Protein AF-A0A2Z6Q5W7-F1 (afdb_monomer_lite)

pLDDT: mean 76.93, std 15.93, range [37.03, 94.31]

Radius of gyration: 25.12 Å; chains: 1; bounding box: 65×48×57 Å

Secondary structure (DSSP, 8-state):
--B-TTT-PBP------HHHHHHHHHHHHHHHHHHHHHHHHHHHHHH-HHHHHHHHHHHHHHHTT-TT--GGGGGS-TTS----PPP--TTS-HHHHHHHHHHHHHHTT--TT-HHHHHHHHHTS-HHHHHHHHHH-TTS-HHHHHHHHHTS-----

Organism: NCBI:txid94130

Sequence (157 aa):
MHKNTLTDENWEVKSHSKREVLDAKKKRKKTATNKKAKKLGLKILDANENVQAYIKKYLRDATKEDQSTSPNTLRLQNDQEIEIPVPTQGDISISEYFESIKLYAITQNKDLDDFNVKIDFIIRLSHDNTKHVKEFGFEKPLKEIVEYLVGQKIYLF

Foldseek 3Di:
DDADPVPRHDDDPPDDDPVRVVVVVVVVVVVVVVVVVVVVLVVVCVPDPVSVVVVVVVVVVVCVVDPPDDPPPVPPPPPDPPPDDQDACPPHDLVVSVVSLVSVCSVVVHDCQDPVSLVSSLVRYDPVLVVVCVVVDSPDGSQVSSCSRVVHHDDDD

Structure (mmCIF, N/CA/C/O backbone):
data_AF-A0A2Z6Q5W7-F1
#
_entry.id   AF-A0A2Z6Q5W7-F1
#
loop_
_atom_site.group_PDB
_atom_site.id
_atom_site.type_symbol
_atom_site.label_atom_id
_atom_site.label_alt_id
_atom_site.label_comp_id
_atom_site.label_asym_id
_atom_site.label_entity_id
_atom_site.label_seq_id
_atom_site.pdbx_PDB_ins_code
_atom_site.Cartn_x
_atom_site.Cartn_y
_atom_site.Cartn_z
_atom_site.occupancy
_atom_site.B_iso_or_equiv
_atom_site.auth_seq_id
_atom_site.auth_comp_id
_atom_site.auth_asym_id
_atom_site.auth_atom_id
_atom_site.pdbx_PDB_model_num
ATOM 1 N N . MET A 1 1 ? -48.237 14.398 40.314 1.00 54.62 1 MET A N 1
ATOM 2 C CA . MET A 1 1 ? -47.801 15.180 39.136 1.00 54.62 1 MET A CA 1
ATOM 3 C C . MET A 1 1 ? -47.100 16.426 39.648 1.00 54.62 1 MET A C 1
ATOM 5 O O . MET A 1 1 ? -47.644 17.051 40.548 1.00 54.62 1 MET A O 1
ATOM 9 N N . HIS A 1 2 ? -45.892 16.726 39.168 1.00 59.47 2 HIS A N 1
ATOM 10 C CA . HIS A 1 2 ? -45.144 17.924 39.569 1.00 59.47 2 HIS A CA 1
ATOM 11 C C . HIS A 1 2 ? -45.349 18.998 38.489 1.00 59.47 2 HIS A C 1
ATOM 13 O O . HIS A 1 2 ? -45.194 18.697 37.304 1.00 59.47 2 HIS A O 1
ATOM 19 N N . LYS A 1 3 ? -45.769 20.201 38.887 1.00 61.00 3 LYS A N 1
ATOM 20 C CA . LYS A 1 3 ? -46.082 21.317 37.982 1.00 61.00 3 LYS A CA 1
ATOM 21 C C . LYS A 1 3 ? -44.974 22.363 38.038 1.00 61.00 3 LYS A C 1
ATOM 23 O O . LYS A 1 3 ? -44.416 22.590 39.111 1.00 61.00 3 LYS A O 1
ATOM 28 N N . ASN A 1 4 ? -44.670 22.990 36.904 1.00 60.53 4 ASN A N 1
ATOM 29 C CA . ASN A 1 4 ? -43.728 24.100 36.858 1.00 60.53 4 ASN A CA 1
ATOM 30 C C . ASN A 1 4 ? -44.328 25.327 37.553 1.00 60.53 4 ASN A C 1
ATOM 32 O O . ASN A 1 4 ? -45.327 25.858 37.082 1.00 60.53 4 ASN A O 1
ATOM 36 N N . THR A 1 5 ? -43.700 25.832 38.612 1.00 64.69 5 THR A N 1
ATOM 37 C CA . THR A 1 5 ? -44.149 27.050 39.310 1.00 64.69 5 THR A CA 1
ATOM 38 C C . THR A 1 5 ? -44.061 28.320 38.459 1.00 64.69 5 THR A C 1
ATOM 40 O O . THR A 1 5 ? -44.613 29.340 38.856 1.00 64.69 5 THR A O 1
ATOM 43 N N . LEU A 1 6 ? -43.379 28.275 37.307 1.00 71.81 6 LEU A N 1
ATOM 44 C CA . LEU A 1 6 ? -43.168 29.435 36.433 1.00 71.81 6 LEU A CA 1
ATOM 45 C C . LEU A 1 6 ? -44.049 29.457 35.174 1.00 71.81 6 LEU A C 1
ATOM 47 O O . LEU A 1 6 ? -44.300 30.534 34.645 1.00 71.81 6 LEU A O 1
ATOM 51 N N . THR A 1 7 ? -44.500 28.299 34.680 1.00 70.31 7 THR A N 1
ATOM 52 C CA . THR A 1 7 ? -45.308 28.207 33.444 1.00 70.31 7 THR A CA 1
ATOM 53 C C . THR A 1 7 ? -46.607 27.420 33.607 1.00 70.31 7 THR A C 1
ATOM 55 O O . THR A 1 7 ? -47.343 27.285 32.639 1.00 70.31 7 THR A O 1
ATOM 58 N N . ASP A 1 8 ? -46.898 26.888 34.800 1.00 64.62 8 ASP A N 1
ATOM 59 C CA . ASP A 1 8 ? -48.060 26.029 35.099 1.00 64.62 8 ASP A CA 1
ATOM 60 C C . ASP A 1 8 ? -48.196 24.763 34.220 1.00 64.62 8 ASP A C 1
ATOM 62 O O . ASP A 1 8 ? -49.154 23.994 34.337 1.00 64.62 8 ASP A O 1
ATOM 66 N N . GLU A 1 9 ? -47.193 24.479 33.387 1.00 77.06 9 GLU A N 1
ATOM 67 C CA . GLU A 1 9 ? -47.103 23.280 32.560 1.00 77.06 9 GLU A CA 1
ATOM 68 C C . GLU A 1 9 ? -46.622 22.070 33.379 1.00 77.06 9 GLU A C 1
ATOM 70 O O . GLU A 1 9 ? -45.807 22.175 34.307 1.00 77.06 9 GLU A O 1
ATOM 75 N N . ASN A 1 10 ? -47.122 20.884 33.025 1.00 71.56 10 ASN A N 1
ATOM 76 C CA . ASN A 1 10 ? -46.701 19.628 33.643 1.00 71.56 10 ASN A CA 1
ATOM 77 C C . ASN A 1 10 ? -45.256 19.293 33.244 1.00 71.56 10 ASN A C 1
ATOM 79 O O . ASN A 1 10 ? -44.929 19.258 32.059 1.00 71.56 10 ASN A O 1
ATOM 83 N N . TRP A 1 11 ? -44.399 18.970 34.218 1.00 63.94 11 TRP A N 1
ATOM 84 C CA . TRP A 1 11 ? -43.058 18.473 33.910 1.00 63.94 11 TRP A CA 1
ATOM 85 C C . TRP A 1 11 ? -43.121 17.061 33.337 1.00 63.94 11 TRP A C 1
ATOM 87 O O . TRP A 1 11 ? -43.484 16.107 34.029 1.00 63.94 11 TRP A O 1
ATOM 97 N N . GLU A 1 12 ? -42.694 16.914 32.087 1.00 64.94 12 GLU A N 1
ATOM 98 C CA . GLU A 1 12 ? -42.439 15.613 31.484 1.00 64.94 12 GLU A CA 1
ATOM 99 C C . GLU A 1 12 ? -40.979 15.218 31.759 1.00 64.94 12 GLU A C 1
ATOM 101 O O . GLU A 1 12 ? -40.040 15.618 31.067 1.00 64.94 12 GLU A O 1
ATOM 106 N N . VAL A 1 13 ? -40.755 14.466 32.841 1.00 65.31 13 VAL A N 1
ATOM 1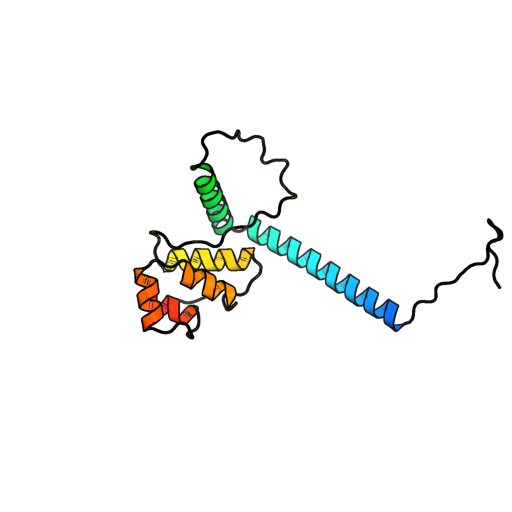07 C CA . VAL A 1 13 ? -39.414 13.978 33.187 1.00 65.31 13 VAL A CA 1
ATOM 108 C C . VAL A 1 13 ? -39.058 12.825 32.250 1.00 65.31 13 VAL A C 1
ATOM 110 O O . VAL A 1 13 ? -39.448 11.678 32.477 1.00 65.31 13 VAL A O 1
ATOM 113 N N . LYS A 1 14 ? -38.288 13.117 31.196 1.00 67.00 14 LYS A N 1
ATOM 114 C CA . LYS A 1 14 ? -37.689 12.083 30.341 1.00 67.00 14 LYS A CA 1
ATOM 115 C C . LYS A 1 14 ? -36.680 11.275 31.152 1.00 67.00 14 LYS A C 1
ATOM 117 O O . LYS A 1 14 ? -35.577 11.727 31.451 1.00 67.00 14 LYS A O 1
ATOM 122 N N . SER A 1 15 ? -37.080 10.067 31.528 1.00 66.56 15 SER A N 1
ATOM 123 C CA . SER A 1 15 ? -36.227 9.118 32.232 1.00 66.56 15 SER A CA 1
ATOM 124 C C . SER A 1 15 ? -35.464 8.272 31.215 1.00 66.56 15 SER A C 1
ATOM 126 O O . SER A 1 15 ? -36.026 7.441 30.510 1.00 66.56 15 SER A O 1
ATOM 128 N N . HIS A 1 16 ? -34.157 8.502 31.123 1.00 73.75 16 HIS A N 1
ATOM 129 C CA . HIS A 1 16 ? -33.280 7.676 30.300 1.00 73.75 16 HIS A CA 1
ATOM 130 C C . HIS A 1 16 ? -32.900 6.401 31.046 1.00 73.75 16 HIS A C 1
ATOM 132 O O . HIS A 1 16 ? -32.555 6.425 32.232 1.00 73.75 16 HIS A O 1
ATOM 138 N N . SER A 1 17 ? -32.925 5.274 30.337 1.00 80.06 17 SER A N 1
ATOM 139 C CA . SER A 1 17 ? -32.499 3.997 30.904 1.00 80.06 17 SER A CA 1
ATOM 140 C C . SER A 1 17 ? -31.023 4.052 31.304 1.00 80.06 17 SER A C 1
ATOM 142 O O . SER A 1 17 ? -30.195 4.663 30.624 1.00 80.06 17 SER A O 1
ATOM 144 N N . LYS A 1 18 ? -30.652 3.329 32.369 1.00 81.75 18 LYS A N 1
ATOM 145 C CA . LYS A 1 18 ? -29.247 3.173 32.786 1.00 81.75 18 LYS A CA 1
ATOM 146 C C . LYS A 1 18 ? -28.351 2.713 31.628 1.00 81.75 18 LYS A C 1
ATOM 148 O O . LYS A 1 18 ? -27.210 3.156 31.548 1.00 81.75 18 LYS A O 1
ATOM 153 N N . ARG A 1 19 ? -28.863 1.869 30.719 1.00 80.56 19 ARG A N 1
ATOM 154 C CA . ARG A 1 19 ? -28.138 1.435 29.508 1.00 80.56 19 ARG A CA 1
ATOM 155 C C . ARG A 1 19 ? -27.875 2.592 28.547 1.00 80.56 19 ARG A C 1
ATOM 157 O O . ARG A 1 19 ? -26.750 2.759 28.092 1.00 80.56 19 ARG A O 1
ATOM 164 N N . GLU A 1 20 ? -28.884 3.416 28.300 1.00 81.69 20 GLU A N 1
ATOM 165 C CA . GLU A 1 20 ? -28.824 4.533 27.354 1.00 81.69 20 GLU A CA 1
ATOM 166 C C . GLU A 1 20 ? -27.794 5.590 27.788 1.00 81.69 20 GLU A C 1
ATOM 168 O O . GLU A 1 20 ? -26.966 6.044 26.995 1.00 81.69 20 GLU A O 1
ATOM 173 N N . VAL A 1 21 ? -27.759 5.903 29.088 1.00 83.62 21 VAL A N 1
ATOM 174 C CA . VAL A 1 21 ? -26.759 6.806 29.680 1.00 83.62 21 VAL A CA 1
ATOM 175 C C . VAL A 1 21 ? -25.338 6.245 29.529 1.00 83.62 21 VAL A C 1
ATOM 177 O O . VAL A 1 21 ? -24.390 6.987 29.248 1.00 83.62 21 VAL A O 1
ATOM 180 N N . LEU A 1 22 ? -25.175 4.932 29.701 1.00 85.25 22 LEU A N 1
ATOM 181 C CA . LEU A 1 22 ? -23.879 4.258 29.639 1.00 85.25 22 LEU A CA 1
ATOM 182 C C . LEU A 1 22 ? -23.346 4.194 28.199 1.00 85.25 22 LEU A C 1
ATOM 184 O O . LEU A 1 22 ? -22.175 4.510 27.963 1.00 85.25 22 LEU A O 1
ATOM 188 N N . ASP A 1 23 ? -24.215 3.908 27.229 1.00 88.31 23 ASP A N 1
ATOM 189 C CA . ASP A 1 23 ? -23.884 3.934 25.802 1.00 88.31 23 ASP A CA 1
ATOM 190 C C . ASP A 1 23 ? -23.531 5.343 25.319 1.00 88.31 23 ASP A C 1
ATOM 192 O O . ASP A 1 23 ? -22.529 5.530 24.619 1.00 88.31 23 ASP A O 1
ATOM 196 N N . ALA A 1 24 ? -24.278 6.363 25.753 1.00 87.38 24 ALA A N 1
ATOM 197 C CA . ALA A 1 24 ? -23.955 7.757 25.461 1.00 87.38 24 ALA A CA 1
ATOM 198 C C . ALA A 1 24 ? -22.575 8.146 26.021 1.00 87.38 24 ALA A C 1
ATOM 200 O O . ALA A 1 24 ? -21.775 8.791 25.335 1.00 87.38 24 ALA A O 1
ATOM 201 N N . LYS A 1 25 ? -22.245 7.708 27.242 1.00 87.88 25 LYS A N 1
ATOM 202 C CA . LYS A 1 25 ? -20.932 7.945 27.861 1.00 87.88 25 LYS A CA 1
ATOM 203 C C . LYS A 1 25 ? -19.806 7.252 27.087 1.00 87.88 25 LYS A C 1
ATOM 205 O O . LYS A 1 25 ? -18.759 7.862 26.854 1.00 87.88 25 LYS A O 1
ATOM 210 N N . LYS A 1 26 ? -20.028 6.015 26.629 1.00 87.56 26 LYS A N 1
ATOM 211 C CA . LYS A 1 26 ? -19.072 5.260 25.802 1.00 87.56 26 LYS A CA 1
ATOM 212 C C . LYS A 1 26 ? -18.847 5.933 24.444 1.00 87.56 26 LYS A C 1
ATOM 214 O O . LYS A 1 26 ? -17.693 6.117 24.050 1.00 87.56 26 LYS A O 1
ATOM 219 N N . LYS A 1 27 ? -19.918 6.381 23.774 1.00 87.12 27 LYS A N 1
ATOM 220 C CA . LYS A 1 27 ? -19.844 7.151 22.519 1.00 87.12 27 LYS A CA 1
ATOM 221 C C . LYS A 1 27 ? -19.050 8.445 22.699 1.00 87.12 27 LYS A C 1
ATOM 223 O O . LYS A 1 27 ? -18.089 8.661 21.968 1.00 87.12 27 LYS A O 1
ATOM 228 N N . ARG A 1 28 ? -19.365 9.251 23.721 1.00 85.31 28 ARG A N 1
ATOM 229 C CA . ARG A 1 28 ? -18.635 10.499 24.030 1.00 85.31 28 ARG A CA 1
ATOM 230 C C . ARG A 1 28 ? -17.138 10.254 24.238 1.00 85.31 28 ARG A C 1
ATOM 232 O O . ARG A 1 28 ? -16.319 10.987 23.686 1.00 85.31 28 ARG A O 1
ATOM 239 N N . LYS A 1 29 ? -16.773 9.198 24.978 1.00 85.25 29 LYS A N 1
ATOM 240 C CA . LYS A 1 29 ? -15.366 8.824 25.195 1.00 85.25 29 LYS A CA 1
ATOM 241 C C . LYS A 1 29 ? -14.675 8.451 23.879 1.00 85.25 29 LYS A C 1
ATOM 243 O O . LYS A 1 29 ? -13.595 8.966 23.610 1.00 85.25 29 LYS A O 1
ATOM 248 N N . LYS A 1 30 ? -15.310 7.628 23.034 1.00 82.38 30 LYS A N 1
ATOM 249 C CA . LYS A 1 30 ? -14.773 7.247 21.713 1.00 82.38 30 LYS A CA 1
ATOM 250 C C . LYS A 1 30 ? -14.561 8.467 20.808 1.00 82.38 30 LYS A C 1
ATOM 252 O O . LYS A 1 30 ? -13.491 8.594 20.218 1.00 82.38 30 LYS A O 1
ATOM 257 N N . THR A 1 31 ? -15.526 9.386 20.743 1.00 88.88 31 THR A N 1
ATOM 258 C CA . THR A 1 31 ? -15.413 10.621 19.947 1.00 88.88 31 THR A CA 1
ATOM 259 C C . THR A 1 31 ? -14.268 11.509 20.430 1.00 88.88 31 THR A C 1
ATOM 261 O O . THR A 1 31 ? -13.503 12.023 19.616 1.00 88.88 31 THR A O 1
ATOM 264 N N . ALA A 1 32 ? -14.098 11.654 21.748 1.00 83.06 32 ALA A N 1
ATOM 265 C CA . ALA A 1 32 ? -12.999 12.431 22.316 1.00 83.06 32 ALA A CA 1
ATOM 266 C C . ALA A 1 32 ? -11.626 11.833 21.967 1.00 83.06 32 ALA A C 1
ATOM 268 O O . ALA A 1 32 ? -10.716 12.569 21.586 1.00 83.06 32 ALA A O 1
ATOM 269 N N . THR A 1 33 ? -11.480 10.506 22.049 1.00 80.00 33 THR A N 1
ATOM 270 C CA . THR A 1 33 ? -10.242 9.816 21.660 1.00 80.00 33 THR A CA 1
ATOM 271 C C . THR A 1 33 ? -9.959 9.980 20.169 1.00 80.00 33 THR A C 1
ATOM 273 O O . THR A 1 33 ? -8.840 10.322 19.799 1.00 80.00 33 THR A O 1
ATOM 276 N N . ASN A 1 34 ? -10.974 9.824 19.315 1.00 76.19 34 ASN A N 1
ATOM 277 C CA . ASN A 1 34 ? -10.824 9.975 17.868 1.00 76.19 34 ASN A CA 1
ATOM 278 C C . ASN A 1 34 ? -10.413 11.415 17.490 1.00 76.19 34 ASN A C 1
ATOM 280 O O . ASN A 1 34 ? -9.465 11.611 16.737 1.00 76.19 34 ASN A O 1
ATOM 284 N N . LYS A 1 35 ? -11.017 12.437 18.117 1.00 88.75 35 LYS A N 1
ATOM 285 C CA . LYS A 1 35 ? -10.624 13.846 17.924 1.00 88.75 3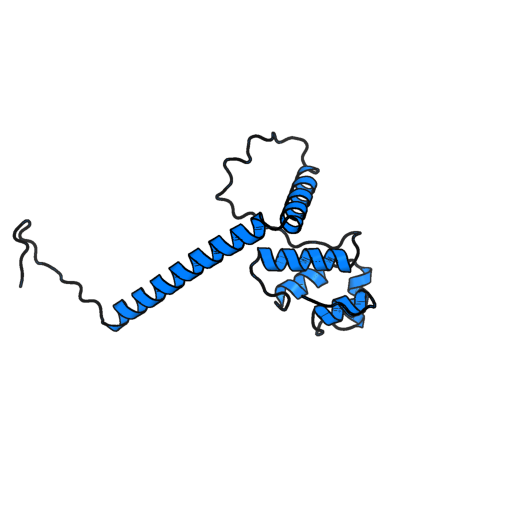5 LYS A CA 1
ATOM 286 C C . LYS A 1 35 ? -9.165 14.111 18.319 1.00 88.75 35 LYS A C 1
ATOM 288 O O . LYS A 1 35 ? -8.475 14.869 17.641 1.00 88.75 35 LYS A O 1
ATOM 293 N N . LYS A 1 36 ? -8.679 13.484 19.399 1.00 84.00 36 LYS A N 1
ATOM 294 C CA . LYS A 1 36 ? -7.267 13.575 19.812 1.00 84.00 36 LYS A CA 1
ATOM 295 C C . LYS A 1 36 ? -6.334 12.880 18.820 1.00 84.00 36 LYS A C 1
ATOM 297 O O . LYS A 1 36 ? -5.323 13.474 18.463 1.00 84.00 36 LYS A O 1
ATOM 302 N N . ALA A 1 37 ? -6.689 11.681 18.357 1.00 71.69 37 ALA A N 1
ATOM 303 C CA . ALA A 1 37 ? -5.913 10.939 17.364 1.00 71.69 37 ALA A CA 1
ATOM 304 C C . ALA A 1 37 ? -5.787 11.724 16.049 1.00 71.69 37 ALA A C 1
ATOM 306 O O . ALA A 1 37 ? -4.675 11.925 15.578 1.00 71.69 37 ALA A O 1
ATOM 307 N N . LYS A 1 38 ? -6.892 12.287 15.536 1.00 75.56 38 LYS A N 1
ATOM 308 C CA . LYS A 1 38 ? -6.876 13.161 14.348 1.00 75.56 38 LYS A CA 1
ATOM 309 C C . LYS A 1 38 ? -5.942 14.361 14.515 1.00 75.56 38 LYS A C 1
ATOM 311 O O . LYS A 1 38 ? -5.136 14.642 13.637 1.00 75.56 38 LYS A O 1
ATOM 316 N N . LYS A 1 39 ? -6.006 15.048 15.663 1.00 83.31 39 LYS A N 1
ATOM 317 C CA . LYS A 1 39 ? -5.119 16.189 15.951 1.00 83.31 39 LYS A CA 1
ATOM 318 C C . LYS A 1 39 ? -3.646 15.777 15.997 1.00 83.31 39 LYS A C 1
ATOM 320 O O . LYS A 1 39 ? -2.792 16.553 15.583 1.00 83.31 39 LYS A O 1
ATOM 325 N N . LEU A 1 40 ? -3.348 14.596 16.536 1.00 75.06 40 LEU A N 1
ATOM 326 C CA . LEU A 1 40 ? -1.985 14.076 16.596 1.00 75.06 40 LEU A CA 1
ATOM 327 C C . LEU A 1 40 ? -1.479 13.681 15.202 1.00 75.06 40 LEU A C 1
ATOM 329 O O . LEU A 1 40 ? -0.375 14.074 14.849 1.00 75.06 40 LEU A O 1
ATOM 333 N N . GLY A 1 41 ? -2.304 13.004 14.399 1.00 70.19 41 GLY A N 1
ATOM 334 C CA . GLY A 1 41 ? -1.993 12.678 13.005 1.00 70.19 41 GLY A CA 1
ATOM 335 C C . GLY A 1 41 ? -1.673 13.923 12.177 1.00 70.19 41 GLY A C 1
ATOM 336 O O . GLY A 1 41 ? -0.635 13.964 11.527 1.00 70.19 41 GLY A O 1
ATOM 337 N N . LEU A 1 42 ? -2.479 14.987 12.300 1.00 69.25 42 LEU A N 1
ATOM 338 C CA . LEU A 1 42 ? -2.207 16.268 11.633 1.00 69.25 42 LEU A CA 1
ATOM 339 C C . LEU A 1 42 ? -0.850 16.868 12.029 1.00 69.25 42 LEU A C 1
ATOM 341 O O . LEU A 1 42 ? -0.128 17.367 11.176 1.00 69.25 42 LEU A O 1
ATOM 345 N N . LYS A 1 43 ? -0.483 16.806 13.316 1.00 74.75 43 LYS A N 1
ATOM 346 C CA . LYS A 1 43 ? 0.820 17.300 13.793 1.00 74.75 43 LYS A CA 1
ATOM 347 C C . LYS A 1 43 ? 1.992 16.477 13.263 1.00 74.75 43 LYS A C 1
ATOM 349 O O . LYS A 1 43 ? 3.051 17.038 13.026 1.00 74.75 43 LYS A O 1
ATOM 354 N N . ILE A 1 44 ? 1.817 15.164 13.118 1.00 70.69 44 ILE A N 1
ATOM 355 C CA . ILE A 1 44 ? 2.849 14.276 12.568 1.00 70.69 44 ILE A CA 1
ATOM 356 C C . ILE A 1 44 ? 3.046 14.560 11.075 1.00 70.69 44 ILE A C 1
ATOM 358 O O . ILE A 1 44 ? 4.184 14.650 10.625 1.00 70.69 44 ILE A O 1
ATOM 362 N N . LEU A 1 45 ? 1.952 14.755 10.332 1.00 68.56 45 LEU A N 1
ATOM 363 C CA . LEU A 1 45 ? 1.993 15.157 8.923 1.00 68.56 45 LEU A CA 1
ATOM 364 C C . LEU A 1 45 ? 2.682 16.518 8.741 1.00 68.56 45 LEU A C 1
ATOM 366 O O . LEU A 1 45 ? 3.481 16.676 7.825 1.00 68.56 45 LEU A O 1
ATOM 370 N N . ASP A 1 46 ? 2.409 17.475 9.632 1.00 67.75 46 ASP A N 1
ATOM 371 C CA . ASP A 1 46 ? 3.013 18.812 9.596 1.00 67.75 46 ASP A CA 1
ATOM 372 C C . ASP A 1 46 ? 4.504 18.798 9.981 1.00 67.75 46 ASP A C 1
ATOM 374 O O . ASP A 1 46 ? 5.299 19.514 9.383 1.00 67.75 46 ASP A O 1
ATOM 378 N N . ALA A 1 47 ? 4.913 17.954 10.932 1.00 70.56 47 ALA A N 1
ATOM 379 C CA . ALA A 1 47 ? 6.297 17.892 11.408 1.00 70.56 47 ALA A CA 1
ATOM 380 C C . ALA A 1 47 ? 7.247 17.083 10.506 1.00 70.56 47 ALA A C 1
ATOM 382 O O . ALA A 1 47 ? 8.463 17.204 10.641 1.00 70.56 47 ALA A O 1
ATOM 383 N N . ASN A 1 48 ? 6.730 16.227 9.621 1.00 76.19 48 ASN A N 1
ATOM 384 C CA . ASN A 1 48 ? 7.570 15.377 8.785 1.00 76.19 48 ASN A CA 1
ATOM 385 C C . ASN A 1 48 ? 7.953 16.095 7.480 1.00 76.19 48 ASN A C 1
ATOM 387 O O . ASN A 1 48 ? 7.144 16.246 6.564 1.00 76.19 48 ASN A O 1
ATOM 391 N N . GLU A 1 49 ? 9.217 16.508 7.391 1.00 74.38 49 GLU A N 1
ATOM 392 C CA . GLU A 1 49 ? 9.766 17.259 6.256 1.00 74.38 49 GLU A CA 1
ATOM 393 C C . GLU A 1 49 ? 9.651 16.510 4.922 1.00 74.38 49 GLU A C 1
ATOM 395 O O . GLU A 1 49 ? 9.376 17.138 3.900 1.00 74.38 49 GLU A O 1
ATOM 400 N N . ASN A 1 50 ? 9.768 15.178 4.922 1.00 70.38 50 ASN A N 1
ATOM 401 C CA . ASN A 1 50 ? 9.620 14.366 3.710 1.00 70.38 50 ASN A CA 1
ATOM 402 C C . ASN A 1 50 ? 8.168 14.366 3.217 1.00 70.38 50 ASN A C 1
ATOM 404 O O . ASN A 1 50 ? 7.916 14.508 2.020 1.00 70.38 50 ASN A O 1
ATOM 408 N N . VAL A 1 51 ? 7.204 14.281 4.141 1.00 67.00 51 VAL A N 1
ATOM 409 C CA . VAL A 1 51 ? 5.771 14.395 3.824 1.00 67.00 51 VAL A CA 1
ATOM 410 C C . VAL A 1 51 ? 5.442 15.778 3.291 1.00 67.00 51 VAL A C 1
ATOM 412 O O . VAL A 1 51 ? 4.804 15.910 2.248 1.00 67.00 51 VAL A O 1
ATOM 415 N N . GLN A 1 52 ? 5.927 16.819 3.965 1.00 73.12 52 GLN A N 1
ATOM 416 C CA . GLN A 1 52 ? 5.771 18.192 3.504 1.00 73.12 52 GLN A CA 1
ATOM 417 C C . GLN A 1 52 ? 6.382 18.407 2.116 1.00 73.12 52 GLN A C 1
ATOM 419 O O . GLN A 1 52 ? 5.776 19.073 1.276 1.00 73.12 52 GLN A O 1
ATOM 424 N N . ALA A 1 53 ? 7.575 17.866 1.860 1.00 72.94 53 ALA A N 1
ATOM 425 C CA . ALA A 1 53 ? 8.250 17.971 0.573 1.00 72.94 53 ALA A CA 1
ATOM 426 C C . ALA A 1 53 ? 7.467 17.255 -0.531 1.00 72.94 53 ALA A C 1
ATOM 428 O O . ALA A 1 53 ? 7.322 17.815 -1.619 1.00 72.94 53 ALA A O 1
ATOM 429 N N . TYR A 1 54 ? 6.907 16.078 -0.239 1.00 69.81 54 TYR A N 1
ATOM 430 C CA . TYR A 1 54 ? 6.031 15.349 -1.152 1.00 69.81 54 TYR A CA 1
ATOM 431 C C . TYR A 1 54 ? 4.757 16.140 -1.467 1.00 69.81 54 TYR A C 1
ATOM 433 O O . TYR A 1 54 ? 4.468 16.372 -2.637 1.00 69.81 54 TYR A O 1
ATOM 441 N N . ILE A 1 55 ? 4.050 16.648 -0.450 1.00 75.94 55 ILE A N 1
ATOM 442 C CA . ILE A 1 55 ? 2.845 17.473 -0.637 1.00 75.94 55 ILE A CA 1
ATOM 443 C C . ILE A 1 55 ? 3.177 18.739 -1.442 1.00 75.94 55 ILE A C 1
ATOM 445 O O . ILE A 1 55 ? 2.470 19.077 -2.386 1.00 75.94 55 ILE A O 1
ATOM 449 N N . LYS A 1 56 ? 4.290 19.422 -1.136 1.00 78.12 56 LYS A N 1
ATOM 450 C CA . LYS A 1 56 ? 4.749 20.605 -1.890 1.00 78.12 56 LYS A CA 1
ATOM 451 C C . LYS A 1 56 ? 5.135 20.272 -3.331 1.00 78.12 56 LYS A C 1
ATOM 453 O O . LYS A 1 56 ? 4.884 21.080 -4.221 1.00 78.12 56 LYS A O 1
ATOM 458 N N . LYS A 1 57 ? 5.796 19.136 -3.576 1.00 78.75 57 LYS A N 1
ATOM 459 C CA . LYS A 1 57 ? 6.117 18.655 -4.929 1.00 78.75 57 LYS A CA 1
ATOM 460 C C . LYS A 1 57 ? 4.825 18.381 -5.698 1.00 78.75 57 LYS A C 1
ATOM 462 O O . LYS A 1 57 ? 4.642 18.958 -6.760 1.00 78.75 57 LYS A O 1
ATOM 467 N N . TYR A 1 58 ? 3.910 17.626 -5.098 1.00 68.38 58 TYR A N 1
ATOM 468 C CA . TYR A 1 58 ? 2.610 17.294 -5.665 1.00 68.38 58 TYR A CA 1
ATOM 469 C C . TYR A 1 58 ? 1.786 18.546 -6.019 1.00 68.38 58 TYR A C 1
ATOM 471 O O . TYR A 1 58 ? 1.339 18.683 -7.153 1.00 68.38 58 TYR A O 1
ATOM 479 N N . LEU A 1 59 ? 1.669 19.518 -5.105 1.00 71.81 59 LEU A N 1
ATOM 480 C CA . LEU A 1 59 ? 0.965 20.784 -5.364 1.00 71.81 59 LEU A CA 1
ATOM 481 C C . LEU A 1 59 ? 1.609 21.607 -6.488 1.00 71.81 59 LEU A C 1
ATOM 483 O O . LEU A 1 59 ? 0.899 22.257 -7.253 1.00 71.81 59 LEU A O 1
ATOM 487 N N . ARG A 1 60 ? 2.943 21.590 -6.603 1.00 74.81 60 ARG A N 1
ATOM 488 C CA . ARG A 1 60 ? 3.656 22.254 -7.707 1.00 74.81 60 ARG A CA 1
ATOM 489 C C . ARG A 1 60 ? 3.417 21.567 -9.040 1.00 74.81 60 ARG A C 1
ATOM 491 O O . ARG A 1 60 ? 3.286 22.250 -10.044 1.00 74.81 60 ARG A O 1
ATOM 498 N N . ASP A 1 61 ? 3.382 20.243 -9.059 1.00 68.00 61 ASP A N 1
ATOM 499 C CA . ASP A 1 61 ? 3.146 19.489 -10.286 1.00 68.00 61 ASP A CA 1
ATOM 500 C C . ASP A 1 61 ? 1.681 19.619 -10.738 1.00 68.00 61 ASP A C 1
ATOM 502 O O . ASP A 1 61 ? 1.439 19.817 -11.923 1.00 68.00 61 ASP A O 1
ATOM 506 N N . ALA A 1 62 ? 0.726 19.685 -9.803 1.00 62.16 62 ALA A N 1
ATOM 507 C CA . ALA A 1 62 ? -0.682 19.977 -10.092 1.00 62.16 62 ALA A CA 1
ATOM 508 C C . ALA A 1 62 ? -0.937 21.414 -10.596 1.00 62.16 62 ALA A C 1
ATOM 510 O O . ALA A 1 62 ? -1.894 21.653 -11.321 1.00 62.16 62 ALA A O 1
ATOM 511 N N . THR A 1 63 ? -0.091 22.387 -10.236 1.00 55.09 63 THR A N 1
ATOM 512 C CA . THR A 1 63 ? -0.220 23.790 -10.689 1.00 55.09 63 THR A CA 1
ATOM 513 C C . THR A 1 63 ? 0.567 24.107 -11.959 1.00 55.09 63 THR A C 1
ATOM 515 O O . THR A 1 63 ? 0.388 25.180 -12.530 1.00 55.09 63 THR A O 1
ATOM 518 N N . LYS A 1 64 ? 1.410 23.190 -12.450 1.00 59.16 64 LYS A N 1
ATOM 519 C CA . LYS A 1 64 ? 2.084 23.346 -13.750 1.00 59.16 64 LYS A CA 1
ATOM 520 C C . LYS A 1 64 ? 1.150 23.131 -14.944 1.00 59.16 64 LYS A C 1
ATOM 522 O O . LYS A 1 64 ? 1.535 23.518 -16.043 1.00 59.16 64 LYS A O 1
ATOM 527 N N . GLU A 1 65 ? -0.045 22.571 -14.741 1.00 51.38 65 GLU A N 1
ATOM 528 C CA . GLU A 1 65 ? -1.048 22.444 -15.809 1.00 51.38 65 GLU A CA 1
ATOM 529 C C . GLU A 1 65 ? -1.909 23.703 -16.007 1.00 51.38 65 GLU A C 1
ATOM 531 O O . GLU A 1 65 ? -2.437 23.881 -17.096 1.00 51.38 65 GLU A O 1
ATOM 536 N N . ASP A 1 66 ? -1.956 24.635 -15.045 1.00 43.81 66 ASP A N 1
ATOM 537 C CA . ASP A 1 66 ? -2.720 25.885 -15.179 1.00 43.81 66 ASP A CA 1
ATOM 538 C C . ASP A 1 66 ? -1.867 27.114 -14.834 1.00 43.81 66 ASP A C 1
ATOM 540 O O . ASP A 1 66 ? -1.837 27.620 -13.705 1.00 43.81 66 ASP A O 1
ATOM 544 N N . GLN A 1 67 ? -1.204 27.669 -15.850 1.00 44.03 67 GLN A N 1
ATOM 545 C CA . GLN A 1 67 ? -0.732 29.053 -15.816 1.00 44.03 67 GLN A CA 1
ATOM 546 C C . GLN A 1 67 ? -1.930 30.025 -15.814 1.00 44.03 67 GLN A C 1
ATOM 548 O O . GLN A 1 67 ? -2.189 30.677 -16.821 1.00 44.03 67 GLN A O 1
ATOM 553 N N . SER A 1 68 ? -2.659 30.174 -14.700 1.00 46.56 68 SER A N 1
ATOM 554 C CA . SER A 1 68 ? -3.517 31.365 -14.524 1.00 46.56 68 SER A CA 1
ATOM 555 C C . SER A 1 68 ? -3.934 31.760 -13.106 1.00 46.56 68 SER A C 1
ATOM 557 O O . SER A 1 68 ? -4.448 32.869 -12.958 1.00 46.56 68 SER A O 1
ATOM 559 N N . THR A 1 69 ? -3.753 30.958 -12.049 1.00 43.06 69 THR A N 1
ATOM 560 C CA . THR A 1 69 ? -4.417 31.296 -10.769 1.00 43.06 69 THR A CA 1
ATOM 561 C C . THR A 1 69 ? -3.462 31.792 -9.679 1.00 43.06 69 THR A C 1
ATOM 563 O O . THR A 1 69 ? -2.600 31.082 -9.173 1.00 43.06 69 THR A O 1
ATOM 566 N N . SER A 1 70 ? -3.660 33.069 -9.342 1.00 39.16 70 SER A N 1
ATOM 567 C CA . SER A 1 70 ? -2.940 33.913 -8.380 1.00 39.16 70 SER A CA 1
ATOM 568 C C . SER A 1 70 ? -2.795 33.311 -6.961 1.00 39.16 70 SER A C 1
ATOM 570 O O . SER A 1 70 ? -3.710 32.631 -6.492 1.00 39.16 70 SER A O 1
ATOM 572 N N . PRO A 1 71 ? -1.709 33.616 -6.208 1.00 42.56 71 PRO A N 1
ATOM 573 C CA . PRO A 1 71 ? -1.344 32.935 -4.953 1.00 42.56 71 PRO A CA 1
ATOM 574 C C . PRO A 1 71 ? -2.268 33.221 -3.759 1.00 42.56 71 PRO A C 1
ATOM 576 O O . PRO A 1 71 ? -2.100 32.645 -2.684 1.00 42.56 71 PRO A O 1
ATOM 579 N N . ASN A 1 72 ? -3.231 34.132 -3.911 1.00 37.56 72 ASN A N 1
ATOM 580 C CA . ASN A 1 72 ? -4.001 34.676 -2.793 1.00 37.56 72 ASN A CA 1
ATOM 581 C C . ASN A 1 72 ? -5.261 33.866 -2.425 1.00 37.56 72 ASN A C 1
ATOM 583 O O . ASN A 1 72 ? -5.916 34.197 -1.438 1.00 37.56 72 ASN A O 1
ATOM 587 N N . THR A 1 73 ? -5.583 32.781 -3.137 1.00 38.81 73 THR A N 1
ATOM 588 C CA . THR A 1 73 ? -6.789 31.965 -2.860 1.00 38.81 73 THR A CA 1
ATOM 589 C C . THR A 1 73 ? -6.580 30.898 -1.769 1.00 38.81 73 THR A C 1
ATOM 591 O O . THR A 1 73 ? -7.543 30.389 -1.198 1.00 38.81 73 THR A O 1
ATOM 594 N N . LEU A 1 74 ? -5.332 30.596 -1.387 1.00 43.47 74 LEU A N 1
ATOM 595 C CA . LEU A 1 74 ? -5.005 29.477 -0.483 1.00 43.47 74 LEU A CA 1
ATOM 596 C C . LEU A 1 74 ? -5.404 29.682 0.994 1.00 43.47 74 LEU A C 1
ATOM 598 O O . LEU A 1 74 ? -5.371 28.728 1.767 1.00 43.47 74 LEU A O 1
ATOM 602 N N . ARG A 1 75 ? -5.800 30.892 1.425 1.00 37.06 75 ARG A N 1
ATOM 603 C CA . ARG A 1 75 ? -6.179 31.152 2.835 1.00 37.06 75 ARG A CA 1
ATOM 604 C C . ARG A 1 75 ? -7.626 30.800 3.198 1.00 37.06 75 ARG A C 1
ATOM 606 O O . ARG A 1 75 ? -7.948 30.861 4.381 1.00 37.06 75 ARG A O 1
ATOM 613 N N . LEU A 1 76 ? -8.484 30.439 2.239 1.00 37.03 76 LEU A N 1
ATOM 614 C CA . LEU A 1 76 ? -9.929 30.261 2.476 1.00 37.03 76 LEU A CA 1
ATOM 615 C C . LEU A 1 76 ? -10.491 28.861 2.166 1.00 37.03 76 LEU A C 1
ATOM 617 O O . LEU A 1 76 ? -11.672 28.637 2.396 1.00 37.03 76 LEU A O 1
ATOM 621 N N . GLN A 1 77 ? -9.681 27.900 1.715 1.00 40.28 77 GLN A N 1
ATOM 622 C CA . GLN A 1 77 ? -10.162 26.569 1.293 1.00 40.28 77 GLN A CA 1
ATOM 623 C C . GLN A 1 77 ? -9.903 25.454 2.323 1.00 40.28 77 GLN A C 1
ATOM 625 O O . GLN A 1 77 ? -9.607 24.322 1.960 1.00 40.28 77 GLN A O 1
ATOM 630 N N . ASN A 1 78 ? -9.995 25.749 3.622 1.00 45.06 78 ASN A N 1
ATOM 631 C CA . ASN A 1 78 ? -9.713 24.759 4.675 1.00 45.06 78 ASN A CA 1
ATOM 632 C C . ASN A 1 78 ? -10.884 23.787 4.959 1.00 45.06 78 ASN A C 1
ATOM 634 O O . ASN A 1 78 ? -10.756 22.922 5.821 1.00 45.06 78 ASN A O 1
ATOM 638 N N . ASP A 1 79 ? -12.001 23.923 4.235 1.00 43.59 79 ASP A N 1
ATOM 639 C CA . ASP A 1 79 ? -13.213 23.106 4.411 1.00 43.59 79 ASP A CA 1
ATOM 640 C C . ASP A 1 79 ? -13.460 22.108 3.264 1.00 43.59 79 ASP A C 1
ATOM 642 O O . ASP A 1 79 ? -14.435 21.359 3.295 1.00 43.59 79 ASP A O 1
ATOM 646 N N . GLN A 1 80 ? -12.585 22.065 2.257 1.00 48.81 80 GLN A N 1
ATOM 647 C CA . GLN A 1 80 ? -12.646 21.063 1.196 1.00 48.81 80 GLN A CA 1
ATOM 648 C C . GLN A 1 80 ? -11.657 19.954 1.563 1.00 48.81 80 GLN A C 1
ATOM 650 O O . GLN A 1 80 ? -10.457 20.210 1.648 1.00 48.81 80 GLN A O 1
ATOM 655 N N . GLU A 1 81 ? -12.147 18.743 1.857 1.00 46.38 81 GLU A N 1
ATOM 656 C CA . GLU A 1 81 ? -11.286 17.562 1.986 1.00 46.38 81 GLU A CA 1
ATOM 657 C C . GLU A 1 81 ? -10.444 17.473 0.707 1.00 46.38 81 GLU A C 1
ATOM 659 O O . GLU A 1 81 ? -10.964 17.172 -0.364 1.00 46.38 81 GLU A O 1
ATOM 664 N N . ILE A 1 82 ? -9.157 17.818 0.795 1.00 51.81 82 ILE A N 1
ATOM 665 C CA . ILE A 1 82 ? -8.222 17.641 -0.312 1.00 51.81 82 ILE A CA 1
ATOM 666 C C . ILE A 1 82 ? -8.095 16.130 -0.490 1.00 51.81 82 ILE A C 1
ATOM 668 O O . ILE A 1 82 ? -7.401 15.462 0.278 1.00 51.81 82 ILE A O 1
ATOM 672 N N . GLU A 1 83 ? -8.816 15.587 -1.468 1.00 62.22 83 GLU A N 1
ATOM 673 C CA . GLU A 1 83 ? -8.685 14.199 -1.884 1.00 62.22 83 GLU A CA 1
ATOM 674 C C . GLU A 1 83 ? -7.298 14.048 -2.513 1.00 62.22 83 GLU A C 1
ATOM 676 O O . GLU A 1 83 ? -7.069 14.399 -3.668 1.00 62.22 83 GLU A O 1
ATOM 681 N N . ILE A 1 84 ? -6.327 13.616 -1.705 1.00 67.94 84 ILE A N 1
ATOM 682 C CA . ILE A 1 84 ? -4.976 13.327 -2.184 1.00 67.94 84 ILE A CA 1
ATOM 683 C C . ILE A 1 84 ? -5.122 12.174 -3.177 1.00 67.94 84 ILE A C 1
ATOM 685 O O . ILE A 1 84 ? -5.523 11.086 -2.753 1.00 67.94 84 ILE A O 1
ATOM 689 N N . PRO A 1 85 ? -4.815 12.356 -4.471 1.00 77.38 85 PRO A N 1
ATOM 690 C CA . PRO A 1 85 ? -4.912 11.245 -5.390 1.00 77.38 85 PRO A CA 1
ATOM 691 C C . PRO A 1 85 ? -3.834 10.226 -5.059 1.00 77.38 85 PRO A C 1
ATOM 693 O O . PRO A 1 85 ? -2.725 10.559 -4.629 1.00 77.38 85 PRO A O 1
ATOM 696 N N . VAL A 1 86 ? -4.165 8.966 -5.308 1.00 82.38 86 VAL A N 1
ATOM 697 C CA . VAL A 1 86 ? -3.207 7.873 -5.188 1.00 82.38 86 VAL A CA 1
ATOM 698 C C . VAL A 1 86 ? -1.974 8.201 -6.066 1.00 82.38 86 VAL A C 1
ATOM 700 O O . VAL A 1 86 ? -2.131 8.746 -7.163 1.00 82.38 86 VAL A O 1
ATOM 703 N N . PRO A 1 87 ? -0.746 7.908 -5.621 1.00 85.00 87 PRO A N 1
ATOM 704 C CA . PRO A 1 87 ? 0.465 8.088 -6.420 1.00 85.00 87 PRO A CA 1
ATOM 705 C C . PRO A 1 87 ? 0.530 7.122 -7.613 1.00 85.00 87 PRO A C 1
ATOM 707 O O . PRO A 1 87 ? 0.140 5.959 -7.498 1.00 85.00 87 PRO A O 1
ATOM 710 N N . THR A 1 88 ? 1.107 7.564 -8.732 1.00 90.69 88 THR A N 1
ATOM 711 C CA . THR A 1 88 ? 1.414 6.715 -9.902 1.00 90.69 88 THR A CA 1
ATOM 712 C C . THR A 1 88 ? 2.922 6.573 -10.078 1.00 90.69 88 THR A C 1
ATOM 714 O O . THR A 1 88 ? 3.643 7.520 -9.775 1.00 90.69 88 THR A O 1
ATOM 717 N N . GLN A 1 89 ? 3.405 5.413 -10.547 1.00 89.44 89 GLN A N 1
ATOM 718 C CA . GLN A 1 89 ? 4.844 5.171 -10.699 1.00 89.44 89 GLN A CA 1
ATOM 719 C C . GLN A 1 89 ? 5.466 6.140 -11.718 1.00 89.44 89 GLN A C 1
ATOM 721 O O . GLN A 1 89 ? 6.417 6.850 -11.402 1.00 89.44 89 GLN A O 1
ATOM 726 N N . GLY A 1 90 ? 4.927 6.199 -12.939 1.00 88.44 90 GLY A N 1
ATOM 727 C CA . GLY A 1 90 ? 5.557 6.964 -14.020 1.00 88.44 90 GLY A CA 1
ATOM 728 C C . GLY A 1 90 ? 7.000 6.499 -14.250 1.00 88.44 90 GLY A C 1
ATOM 729 O O . GLY A 1 90 ? 7.253 5.295 -14.310 1.00 88.44 90 GLY A O 1
ATOM 730 N N . ASP A 1 91 ? 7.930 7.451 -14.314 1.00 87.25 91 ASP A N 1
ATOM 731 C CA . ASP A 1 91 ? 9.352 7.189 -14.582 1.00 87.25 91 ASP A CA 1
ATOM 732 C C . ASP A 1 91 ? 10.195 6.969 -13.313 1.00 87.25 91 ASP A C 1
ATOM 734 O O . ASP A 1 91 ? 11.409 6.778 -13.402 1.00 87.25 91 ASP A O 1
ATOM 738 N N . ILE A 1 92 ? 9.590 7.022 -12.119 1.00 86.88 92 ILE A N 1
ATOM 739 C CA . ILE A 1 92 ? 10.341 6.863 -10.866 1.00 86.88 92 ILE A CA 1
ATOM 740 C C . ILE A 1 92 ? 10.655 5.389 -10.593 1.00 86.88 92 ILE A C 1
ATOM 742 O O . ILE A 1 92 ? 9.971 4.470 -11.063 1.00 86.88 92 ILE A O 1
ATOM 746 N N . SER A 1 93 ? 11.695 5.158 -9.792 1.00 90.94 93 SER A N 1
ATOM 747 C CA . SER A 1 93 ? 12.075 3.803 -9.399 1.00 90.94 93 SER A CA 1
ATOM 748 C C . SER A 1 93 ? 11.005 3.143 -8.521 1.00 90.94 93 SER A C 1
ATOM 750 O O . SER A 1 93 ? 10.216 3.807 -7.849 1.00 90.94 93 SER A O 1
ATOM 752 N N . ILE A 1 94 ? 10.992 1.809 -8.478 1.00 92.75 94 ILE A N 1
ATOM 753 C CA . ILE A 1 94 ? 10.014 1.043 -7.684 1.00 92.75 94 ILE A CA 1
ATOM 754 C C . ILE A 1 94 ? 10.146 1.362 -6.194 1.00 92.75 94 ILE A C 1
ATOM 756 O O . ILE A 1 94 ? 9.139 1.508 -5.507 1.00 92.75 94 ILE A O 1
ATOM 760 N N . SER A 1 95 ? 11.376 1.538 -5.709 1.00 90.12 95 SER A N 1
ATOM 761 C CA . SER A 1 95 ? 11.644 1.933 -4.327 1.00 90.12 95 SER A CA 1
ATOM 762 C C . SER A 1 95 ? 11.062 3.313 -4.007 1.00 90.12 95 SER A C 1
ATOM 764 O O . SER A 1 95 ? 10.345 3.456 -3.021 1.00 90.12 95 SER A O 1
ATOM 766 N N . GLU A 1 96 ? 11.295 4.320 -4.856 1.00 89.19 96 GLU A N 1
ATOM 767 C CA . GLU A 1 96 ? 10.734 5.670 -4.666 1.00 89.19 96 GLU A CA 1
ATOM 768 C C . GLU A 1 96 ? 9.205 5.683 -4.776 1.00 89.19 96 GLU A C 1
ATOM 770 O O . GLU A 1 96 ? 8.511 6.385 -4.030 1.00 89.19 96 GLU A O 1
ATOM 775 N N . TYR A 1 97 ? 8.664 4.883 -5.692 1.00 93.62 97 TYR A N 1
ATOM 776 C CA . TYR A 1 97 ? 7.227 4.725 -5.838 1.00 93.62 97 TYR A CA 1
ATOM 777 C C . TYR A 1 97 ? 6.601 4.093 -4.595 1.00 93.62 97 TYR A C 1
ATOM 779 O O . TYR A 1 97 ? 5.587 4.573 -4.086 1.00 93.62 97 TYR A O 1
ATOM 787 N N . PHE A 1 98 ? 7.243 3.066 -4.047 1.00 92.50 98 PHE A N 1
ATOM 788 C CA . PHE A 1 98 ? 6.788 2.407 -2.834 1.00 92.50 98 PHE A CA 1
ATOM 789 C C . PHE A 1 98 ? 6.827 3.333 -1.608 1.00 92.50 98 PHE A C 1
ATOM 791 O O . PHE A 1 98 ? 5.880 3.336 -0.822 1.00 92.50 98 PHE A O 1
ATOM 798 N N . GLU A 1 99 ? 7.849 4.185 -1.470 1.00 90.31 99 GLU A N 1
ATOM 799 C CA . GLU A 1 99 ? 7.865 5.248 -0.449 1.00 90.31 99 GLU A CA 1
ATOM 800 C C . GLU A 1 99 ? 6.670 6.202 -0.591 1.00 90.31 99 GLU A C 1
ATOM 802 O O . GLU A 1 99 ? 6.027 6.559 0.401 1.00 90.31 99 GLU A O 1
ATOM 807 N N . SER A 1 100 ? 6.314 6.559 -1.828 1.00 89.94 100 SER A N 1
ATOM 808 C CA . SER A 1 100 ? 5.150 7.408 -2.110 1.00 89.94 100 SER A CA 1
ATOM 809 C C . SER A 1 100 ? 3.837 6.722 -1.712 1.00 89.94 100 SER A C 1
ATOM 811 O O . SER A 1 100 ? 2.956 7.365 -1.139 1.00 89.94 100 SER A O 1
ATOM 813 N N . ILE A 1 101 ? 3.713 5.408 -1.938 1.00 91.19 101 ILE A N 1
ATOM 814 C CA . ILE A 1 101 ? 2.559 4.616 -1.485 1.00 91.19 101 ILE A CA 1
ATOM 815 C C . ILE A 1 101 ? 2.485 4.523 0.041 1.00 91.19 101 ILE A C 1
ATOM 817 O O . ILE A 1 101 ? 1.401 4.709 0.596 1.00 91.19 101 ILE A O 1
ATOM 821 N N . LYS A 1 102 ? 3.607 4.298 0.739 1.00 90.69 102 LYS A N 1
ATOM 822 C CA . LYS A 1 102 ? 3.629 4.300 2.214 1.00 90.69 102 LYS A CA 1
ATOM 823 C C . LYS A 1 102 ? 3.115 5.621 2.766 1.00 90.69 102 LYS A C 1
ATOM 825 O O . LYS A 1 102 ? 2.283 5.646 3.672 1.00 90.69 102 LYS A O 1
ATOM 830 N N . LEU A 1 103 ? 3.574 6.723 2.181 1.00 88.06 103 LEU A N 1
ATOM 831 C CA . LEU A 1 103 ? 3.118 8.042 2.571 1.00 88.06 103 LEU A CA 1
ATOM 832 C C . LEU A 1 103 ? 1.621 8.240 2.299 1.00 88.06 103 LEU A C 1
ATOM 834 O O . LEU A 1 103 ? 0.887 8.705 3.172 1.00 88.06 103 LEU A O 1
ATOM 838 N N . TYR A 1 104 ? 1.151 7.839 1.120 1.00 87.69 104 TYR A N 1
ATOM 839 C CA . TYR A 1 104 ? -0.266 7.882 0.783 1.00 87.69 104 TYR A CA 1
ATOM 840 C C . TYR A 1 104 ? -1.117 7.092 1.793 1.00 87.69 104 TYR A C 1
ATOM 842 O O . TYR A 1 104 ? -2.077 7.641 2.335 1.00 87.69 104 TYR A O 1
ATOM 850 N N . ALA A 1 105 ? -0.723 5.867 2.150 1.00 87.25 105 ALA A N 1
ATOM 851 C CA . ALA A 1 105 ? -1.423 5.063 3.154 1.00 87.25 105 ALA A CA 1
ATOM 852 C C . ALA A 1 105 ? -1.526 5.785 4.513 1.00 87.25 105 ALA A C 1
ATOM 854 O O . ALA A 1 105 ? -2.613 5.848 5.092 1.00 87.25 105 ALA A O 1
ATOM 855 N N . ILE A 1 106 ? -0.443 6.430 4.971 1.00 87.12 106 ILE A N 1
ATOM 856 C CA . ILE A 1 106 ? -0.435 7.236 6.205 1.00 87.12 106 ILE A CA 1
ATOM 857 C C . ILE A 1 106 ? -1.430 8.398 6.113 1.00 87.12 106 ILE A C 1
ATOM 859 O O . ILE A 1 106 ? -2.204 8.614 7.047 1.00 87.12 106 ILE A O 1
ATOM 863 N N . THR A 1 107 ? -1.447 9.133 4.996 1.00 81.00 107 THR A N 1
ATOM 864 C CA . THR A 1 107 ? -2.380 10.262 4.815 1.00 81.00 107 THR A CA 1
ATOM 865 C C . THR A 1 107 ? -3.843 9.820 4.816 1.00 81.00 107 THR A C 1
ATOM 867 O O . THR A 1 107 ? -4.701 10.535 5.329 1.00 81.00 107 THR A O 1
ATOM 870 N N . GLN A 1 108 ? -4.112 8.609 4.326 1.00 82.31 108 GLN A N 1
ATOM 871 C CA . GLN A 1 108 ? -5.436 7.988 4.323 1.00 82.31 108 GLN A CA 1
ATOM 872 C C . GLN A 1 108 ? -5.765 7.259 5.637 1.00 82.31 108 GLN A C 1
ATOM 874 O O . GLN A 1 108 ? -6.865 6.725 5.786 1.00 82.31 108 GLN A O 1
ATOM 879 N N . ASN A 1 109 ? -4.833 7.228 6.600 1.00 85.00 109 ASN A N 1
ATOM 880 C CA . ASN A 1 109 ? -4.930 6.449 7.837 1.00 85.00 109 ASN A CA 1
ATOM 881 C C . ASN A 1 109 ? -5.269 4.965 7.563 1.00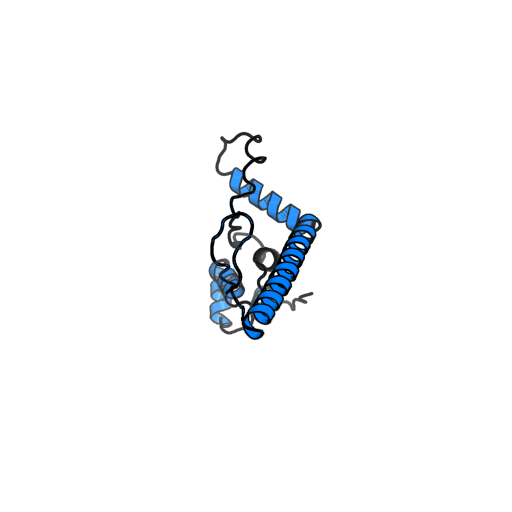 85.00 109 ASN A C 1
ATOM 883 O O . ASN A 1 109 ? -6.116 4.371 8.238 1.00 85.00 109 ASN A O 1
ATOM 887 N N . LYS A 1 110 ? -4.621 4.394 6.543 1.00 87.56 110 LYS A N 1
ATOM 888 C CA . LYS A 1 110 ? -4.697 2.982 6.153 1.00 87.56 110 LYS A CA 1
ATOM 889 C C . LYS A 1 110 ? -3.403 2.264 6.521 1.00 87.56 110 LYS A C 1
ATOM 891 O O . LYS A 1 110 ? -2.336 2.874 6.569 1.00 87.56 110 LYS A O 1
ATOM 896 N N . ASP A 1 111 ? -3.523 0.967 6.774 1.00 88.31 111 ASP A N 1
ATOM 897 C CA . ASP A 1 111 ? -2.365 0.089 6.916 1.00 88.31 111 ASP A CA 1
ATOM 898 C C . ASP A 1 111 ? -1.718 -0.143 5.540 1.00 88.31 111 ASP A C 1
ATOM 900 O O . ASP A 1 111 ? -2.393 -0.076 4.511 1.00 88.31 111 ASP A O 1
ATOM 904 N N . LEU A 1 112 ? -0.418 -0.419 5.510 1.00 87.62 112 LEU A N 1
ATOM 905 C CA . LEU A 1 112 ? 0.275 -0.782 4.278 1.00 87.62 112 LEU A CA 1
ATOM 906 C C . LEU A 1 112 ? -0.179 -2.156 3.758 1.00 87.62 112 LEU A C 1
ATOM 908 O O . LEU A 1 112 ? -0.184 -2.380 2.549 1.00 87.62 112 LEU A O 1
ATOM 912 N N . ASP A 1 113 ? -0.619 -3.036 4.660 1.00 86.19 113 ASP A N 1
ATOM 913 C CA . ASP A 1 113 ? -1.218 -4.331 4.333 1.00 86.19 113 ASP A CA 1
ATOM 914 C C . ASP A 1 113 ? -2.706 -4.220 3.933 1.00 86.19 113 ASP A C 1
ATOM 916 O O . ASP A 1 113 ? -3.352 -5.230 3.636 1.00 86.19 113 ASP A O 1
ATOM 920 N N . ASP A 1 114 ? -3.278 -3.006 3.892 1.00 90.62 114 ASP A N 1
ATOM 921 C CA . ASP A 1 114 ? -4.641 -2.783 3.404 1.00 90.62 114 ASP A CA 1
ATOM 922 C C . ASP A 1 114 ? -4.761 -3.215 1.935 1.00 90.62 114 ASP A C 1
ATOM 924 O O . ASP A 1 114 ? -3.989 -2.818 1.057 1.00 90.62 114 ASP A O 1
ATOM 928 N N . PHE A 1 115 ? -5.782 -4.023 1.652 1.00 87.56 115 PHE A N 1
ATOM 929 C CA . PHE A 1 115 ? -6.027 -4.562 0.318 1.00 87.56 115 PHE A CA 1
ATOM 930 C C . PHE A 1 115 ? -6.161 -3.471 -0.754 1.00 87.56 115 PHE A C 1
ATOM 932 O O . PHE A 1 115 ? -5.670 -3.650 -1.869 1.00 87.56 115 PHE A O 1
ATOM 939 N N . ASN A 1 116 ? -6.770 -2.328 -0.420 1.00 89.94 116 ASN A N 1
ATOM 940 C CA . ASN A 1 116 ? -6.905 -1.210 -1.350 1.00 89.94 116 ASN A CA 1
ATOM 941 C C . ASN A 1 116 ? -5.552 -0.559 -1.632 1.00 89.94 116 ASN A C 1
ATOM 943 O O . ASN A 1 116 ? -5.291 -0.220 -2.775 1.00 89.94 116 ASN A O 1
ATOM 947 N N . VAL A 1 117 ? -4.674 -0.441 -0.629 1.00 90.88 117 VAL A N 1
ATOM 948 C CA . VAL A 1 117 ? -3.314 0.098 -0.814 1.00 90.88 117 VAL A CA 1
ATOM 949 C C . VAL A 1 117 ? -2.502 -0.805 -1.743 1.00 90.88 117 VAL A C 1
ATOM 951 O O . VAL A 1 117 ? -1.815 -0.314 -2.639 1.00 90.88 117 VAL A O 1
ATOM 954 N N . LYS A 1 118 ? -2.634 -2.130 -1.597 1.00 92.31 118 LYS A N 1
ATOM 955 C CA . LYS A 1 118 ? -2.004 -3.089 -2.515 1.00 92.31 118 LYS A CA 1
ATOM 956 C C . LYS A 1 118 ? -2.541 -2.959 -3.944 1.00 92.31 118 LYS A C 1
ATOM 958 O O . LYS A 1 118 ? -1.753 -2.948 -4.887 1.00 92.31 118 LYS A O 1
ATOM 963 N N . ILE A 1 119 ? -3.862 -2.874 -4.113 1.00 89.88 119 ILE A N 1
ATOM 964 C CA . ILE A 1 119 ? -4.484 -2.679 -5.432 1.00 89.88 119 ILE A CA 1
ATOM 965 C C . ILE A 1 119 ? -4.003 -1.376 -6.071 1.00 89.88 119 ILE A C 1
ATOM 967 O O . ILE A 1 119 ? -3.593 -1.381 -7.230 1.00 89.88 119 ILE A O 1
ATOM 971 N N . ASP A 1 120 ? -4.028 -0.290 -5.305 1.00 91.06 120 ASP A N 1
ATOM 972 C CA . ASP A 1 120 ? -3.615 1.044 -5.728 1.00 91.06 120 ASP A CA 1
ATOM 973 C C . ASP A 1 120 ? -2.165 1.050 -6.224 1.00 91.06 120 ASP A C 1
ATOM 975 O O . ASP A 1 120 ? -1.888 1.614 -7.283 1.00 91.06 120 ASP A O 1
ATOM 979 N N . PHE A 1 121 ? -1.262 0.364 -5.512 1.00 93.56 121 PHE A N 1
ATOM 980 C CA . PHE A 1 121 ? 0.116 0.152 -5.954 1.00 93.56 121 PHE A CA 1
ATOM 981 C C . PHE A 1 121 ? 0.168 -0.600 -7.290 1.00 93.56 121 PHE A C 1
ATOM 983 O O . PHE A 1 121 ? 0.769 -0.111 -8.240 1.00 93.56 121 PHE A O 1
ATOM 990 N N . ILE A 1 122 ? -0.483 -1.766 -7.395 1.00 91.94 122 ILE A N 1
ATOM 991 C CA . ILE A 1 122 ? -0.378 -2.641 -8.577 1.00 91.94 122 ILE A CA 1
ATOM 992 C C . ILE A 1 122 ? -0.951 -1.978 -9.836 1.00 91.94 122 ILE A C 1
ATOM 994 O O . ILE A 1 122 ? -0.329 -2.049 -10.891 1.00 91.94 122 ILE A O 1
ATOM 998 N N . ILE A 1 123 ? -2.121 -1.334 -9.747 1.00 91.25 123 ILE A N 1
ATOM 999 C CA . ILE A 1 123 ? -2.795 -0.716 -10.907 1.00 91.25 123 ILE A CA 1
ATOM 1000 C C . ILE A 1 123 ? -1.962 0.423 -11.503 1.00 91.25 123 ILE A C 1
ATOM 1002 O O . ILE A 1 123 ? -2.056 0.706 -12.697 1.00 91.25 123 ILE A O 1
ATOM 1006 N N . ARG A 1 124 ? -1.170 1.095 -10.669 1.00 93.19 124 ARG A N 1
ATOM 1007 C CA . ARG A 1 124 ? -0.441 2.312 -11.027 1.00 93.19 124 ARG A CA 1
ATOM 1008 C C . ARG A 1 124 ? 1.068 2.098 -11.162 1.00 93.19 124 ARG A C 1
ATOM 1010 O O . ARG A 1 124 ? 1.810 3.075 -11.308 1.00 93.19 124 ARG A O 1
ATOM 1017 N N . LEU A 1 125 ? 1.508 0.840 -11.159 1.00 93.75 125 LEU A N 1
ATOM 1018 C CA . LEU A 1 125 ? 2.831 0.442 -11.625 1.00 93.75 125 LEU A CA 1
ATOM 1019 C C . LEU A 1 125 ? 3.002 0.757 -13.115 1.00 93.75 125 LEU A C 1
ATOM 1021 O O . LEU A 1 125 ? 2.043 0.868 -13.880 1.00 93.75 125 LEU A O 1
ATOM 1025 N N . SER A 1 126 ? 4.257 0.842 -13.546 1.00 92.81 126 SER A N 1
ATOM 1026 C CA . SER A 1 126 ? 4.584 0.850 -14.966 1.00 92.81 126 SER A CA 1
ATOM 1027 C C . SER A 1 126 ? 4.102 -0.440 -15.636 1.00 92.81 126 SER A C 1
ATOM 1029 O O . SER A 1 126 ? 3.932 -1.491 -15.004 1.00 92.81 126 SER A O 1
ATOM 1031 N N . HIS A 1 127 ? 3.885 -0.368 -16.948 1.00 90.50 127 HIS A N 1
ATOM 1032 C CA . HIS A 1 127 ? 3.379 -1.500 -17.718 1.00 90.50 127 HIS A CA 1
ATOM 1033 C C . HIS A 1 127 ? 4.283 -2.740 -17.605 1.00 90.50 127 HIS A C 1
ATOM 1035 O O . HIS A 1 127 ? 3.783 -3.855 -17.455 1.00 90.50 127 HIS A O 1
ATOM 1041 N N . ASP A 1 128 ? 5.602 -2.546 -17.620 1.00 91.69 128 ASP A N 1
ATOM 1042 C CA . ASP A 1 128 ? 6.570 -3.641 -17.531 1.00 91.69 128 ASP A CA 1
ATOM 1043 C C . ASP A 1 128 ? 6.579 -4.282 -16.141 1.00 91.69 128 ASP A C 1
ATOM 1045 O O . ASP A 1 128 ? 6.467 -5.502 -16.020 1.00 91.69 128 ASP A O 1
ATOM 1049 N N . ASN A 1 129 ? 6.574 -3.473 -15.079 1.00 91.94 129 ASN A N 1
ATOM 1050 C CA . ASN A 1 129 ? 6.493 -3.991 -13.714 1.00 91.94 129 ASN A CA 1
ATOM 1051 C C . ASN A 1 129 ? 5.177 -4.727 -13.467 1.00 91.94 129 ASN A C 1
ATOM 1053 O O . ASN A 1 129 ? 5.165 -5.769 -12.820 1.00 91.94 129 ASN A O 1
ATOM 1057 N N . THR A 1 130 ? 4.074 -4.246 -14.041 1.00 91.94 130 THR A N 1
ATOM 1058 C CA . THR A 1 130 ? 2.773 -4.922 -13.951 1.00 91.94 130 THR A CA 1
ATOM 1059 C C . THR A 1 130 ? 2.820 -6.333 -14.552 1.00 91.94 130 THR A C 1
ATOM 1061 O O . THR A 1 130 ? 2.219 -7.254 -13.993 1.00 91.94 130 THR A O 1
ATOM 1064 N N . LYS A 1 131 ? 3.558 -6.543 -15.656 1.00 92.75 131 LYS A N 1
ATOM 1065 C CA . LYS A 1 131 ? 3.775 -7.888 -16.223 1.00 92.75 131 LYS A CA 1
ATOM 1066 C C . LYS A 1 131 ? 4.545 -8.779 -15.256 1.00 92.75 131 LYS A C 1
ATOM 1068 O O . LYS A 1 131 ? 4.107 -9.895 -15.000 1.00 92.75 131 LYS A O 1
ATOM 1073 N N . HIS A 1 132 ? 5.618 -8.263 -14.665 1.00 92.56 132 HIS A N 1
ATOM 1074 C CA . HIS A 1 132 ? 6.403 -9.002 -13.678 1.00 92.56 132 HIS A CA 1
ATOM 1075 C C . HIS A 1 132 ? 5.582 -9.376 -12.436 1.00 92.56 132 HIS A C 1
ATOM 1077 O O . HIS A 1 132 ? 5.663 -10.507 -11.966 1.00 92.56 132 HIS A O 1
ATOM 1083 N N . VAL A 1 133 ? 4.707 -8.490 -11.941 1.00 93.12 133 VAL A N 1
ATOM 1084 C CA . VAL A 1 133 ? 3.787 -8.843 -10.843 1.00 93.12 133 VAL A CA 1
ATOM 1085 C C . VAL A 1 133 ? 2.805 -9.937 -11.265 1.00 93.12 133 VAL A C 1
ATOM 1087 O O . VAL A 1 133 ? 2.522 -10.837 -10.479 1.00 93.12 133 VAL A O 1
ATOM 1090 N N . LYS A 1 134 ? 2.303 -9.901 -12.505 1.00 91.31 134 LYS A N 1
ATOM 1091 C CA . LYS A 1 134 ? 1.410 -10.945 -13.025 1.00 91.31 134 LYS A CA 1
ATOM 1092 C C . LYS A 1 134 ? 2.095 -12.314 -13.089 1.00 91.31 134 LYS A C 1
ATOM 1094 O O . LYS A 1 134 ? 1.444 -13.318 -12.820 1.00 91.31 134 LYS A O 1
ATOM 1099 N N . GLU A 1 135 ? 3.376 -12.351 -13.446 1.00 92.38 135 GLU A N 1
ATOM 1100 C CA . GLU A 1 135 ? 4.192 -13.572 -13.457 1.00 92.38 135 GLU A CA 1
ATOM 1101 C C . GLU A 1 135 ? 4.485 -14.081 -12.040 1.00 92.38 135 GLU A C 1
ATOM 1103 O O . GLU A 1 135 ? 4.503 -15.288 -11.808 1.00 92.38 135 GLU A O 1
ATOM 1108 N N . PHE A 1 136 ? 4.681 -13.167 -11.088 1.00 92.44 136 PHE A N 1
ATOM 1109 C CA . PHE A 1 136 ? 4.993 -13.491 -9.697 1.00 92.44 136 PHE A CA 1
ATOM 1110 C C . PHE A 1 136 ? 3.773 -13.921 -8.861 1.00 92.44 136 PHE A C 1
ATOM 1112 O O . PHE A 1 136 ? 3.896 -14.787 -7.993 1.00 92.44 136 PHE A O 1
ATOM 1119 N N . GLY A 1 137 ? 2.608 -13.324 -9.125 1.00 90.06 137 GLY A N 1
ATOM 1120 C CA . GLY A 1 137 ? 1.336 -13.593 -8.449 1.00 90.06 137 GLY A CA 1
ATOM 1121 C C . GLY A 1 137 ? 0.806 -12.395 -7.652 1.00 90.06 137 GLY A C 1
ATOM 1122 O O . GLY A 1 137 ? 1.459 -11.877 -6.745 1.00 90.06 137 GLY A O 1
ATOM 1123 N N . PHE A 1 138 ? -0.427 -11.967 -7.946 1.00 87.19 138 PHE A N 1
ATOM 1124 C CA . PHE A 1 138 ? -1.095 -10.851 -7.252 1.00 87.19 138 PHE A CA 1
ATOM 1125 C C . PHE A 1 138 ? -1.546 -11.205 -5.826 1.00 87.19 138 PHE A C 1
ATOM 1127 O O . PHE A 1 138 ? -1.801 -10.326 -4.994 1.00 87.19 138 PHE A O 1
ATOM 1134 N N . GLU A 1 139 ? -1.674 -12.498 -5.533 1.00 88.75 139 GLU A N 1
ATOM 1135 C CA . GLU A 1 139 ? -2.016 -13.034 -4.218 1.00 88.75 139 GLU A CA 1
ATOM 1136 C C . GLU A 1 139 ? -0.914 -12.799 -3.183 1.00 88.75 139 GLU A C 1
ATOM 1138 O O . GLU A 1 139 ? -1.189 -12.809 -1.982 1.00 88.75 139 GLU A O 1
ATOM 1143 N N . LYS A 1 140 ? 0.314 -12.531 -3.639 1.00 90.50 140 LYS A N 1
ATOM 1144 C CA . LYS A 1 140 ? 1.459 -12.290 -2.769 1.00 90.50 140 LYS A CA 1
ATOM 1145 C C . LYS A 1 140 ? 1.263 -11.028 -1.910 1.00 90.50 140 LYS A C 1
ATOM 1147 O O . LYS A 1 140 ? 0.551 -10.093 -2.311 1.00 90.50 140 LYS A O 1
ATOM 1152 N N . PRO A 1 141 ? 1.857 -10.987 -0.704 1.00 91.19 141 PRO A N 1
ATOM 1153 C CA . PRO A 1 141 ? 1.894 -9.781 0.116 1.00 91.19 141 PRO A CA 1
ATOM 1154 C C . PRO A 1 141 ? 2.563 -8.622 -0.628 1.00 91.19 141 PRO A C 1
ATOM 1156 O O . PRO A 1 141 ? 3.514 -8.840 -1.379 1.00 91.19 141 PRO A O 1
ATOM 1159 N N . LEU A 1 142 ? 2.114 -7.385 -0.378 1.00 91.75 142 LEU A N 1
ATOM 1160 C CA . LEU A 1 142 ? 2.675 -6.190 -1.024 1.00 91.75 142 LEU A CA 1
ATOM 1161 C C . LEU A 1 142 ? 4.198 -6.123 -0.842 1.00 91.75 142 LEU A C 1
ATOM 1163 O O . LEU A 1 142 ? 4.922 -5.873 -1.798 1.00 91.75 142 LEU A O 1
ATOM 1167 N N . LYS A 1 143 ? 4.689 -6.443 0.358 1.00 90.88 143 LYS A N 1
ATOM 1168 C CA . LYS A 1 143 ? 6.124 -6.514 0.648 1.00 90.88 143 LYS A CA 1
ATOM 1169 C C . LYS A 1 143 ? 6.880 -7.453 -0.29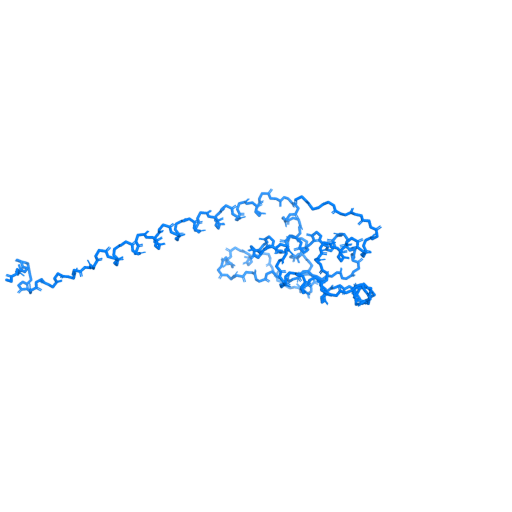9 1.00 90.88 143 LYS A C 1
ATOM 1171 O O . LYS A 1 143 ? 7.882 -7.043 -0.872 1.00 90.88 143 LYS A O 1
ATOM 1176 N N . GLU A 1 144 ? 6.410 -8.689 -0.465 1.00 92.25 144 GLU A N 1
ATOM 1177 C CA . GLU A 1 144 ? 7.078 -9.683 -1.319 1.00 92.25 144 GLU A CA 1
ATOM 1178 C C . GLU A 1 144 ? 7.093 -9.241 -2.783 1.00 92.25 144 GLU A C 1
ATOM 1180 O O . GLU A 1 144 ? 8.092 -9.424 -3.4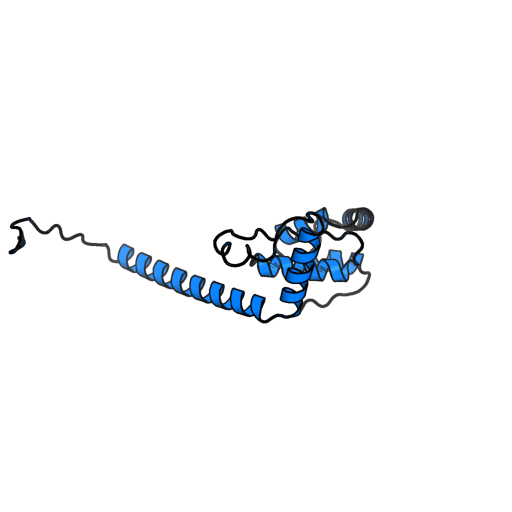72 1.00 92.25 144 GLU A O 1
ATOM 1185 N N . ILE A 1 145 ? 6.008 -8.612 -3.243 1.00 92.88 145 ILE A N 1
ATOM 1186 C CA . ILE A 1 145 ? 5.921 -8.057 -4.596 1.00 92.88 145 ILE A CA 1
ATOM 1187 C C . ILE A 1 145 ? 6.988 -6.976 -4.798 1.00 92.88 145 ILE A C 1
ATOM 1189 O O . ILE A 1 145 ? 7.694 -6.990 -5.803 1.00 92.88 145 ILE A O 1
ATOM 1193 N N . VAL A 1 146 ? 7.132 -6.049 -3.849 1.00 93.12 146 VAL A N 1
ATOM 1194 C CA . VAL A 1 146 ? 8.122 -4.968 -3.959 1.00 93.12 146 VAL A CA 1
ATOM 1195 C C . VAL A 1 146 ? 9.544 -5.536 -3.901 1.00 93.12 146 VAL A C 1
ATOM 1197 O O . VAL A 1 146 ? 10.380 -5.134 -4.702 1.00 93.12 146 VAL A O 1
ATOM 1200 N N . GLU A 1 147 ? 9.822 -6.503 -3.022 1.00 94.00 147 GLU A N 1
ATOM 1201 C CA . GLU A 1 147 ? 11.133 -7.172 -2.960 1.00 94.00 147 GLU A CA 1
ATOM 1202 C C . GLU A 1 147 ? 11.481 -7.886 -4.271 1.00 94.00 147 GLU A C 1
ATOM 1204 O O . GLU A 1 147 ? 12.606 -7.765 -4.759 1.00 94.00 147 GLU A O 1
ATOM 1209 N N . TYR A 1 148 ? 10.514 -8.590 -4.865 1.00 94.31 148 TYR A N 1
ATOM 1210 C CA . TYR A 1 148 ? 10.678 -9.248 -6.159 1.00 94.31 148 TYR A CA 1
ATOM 1211 C C . TYR A 1 148 ? 10.998 -8.241 -7.268 1.00 94.31 148 TYR A C 1
ATOM 1213 O O . TYR A 1 148 ? 11.945 -8.430 -8.027 1.00 94.31 148 TYR A O 1
ATOM 1221 N N . LEU A 1 149 ? 10.245 -7.145 -7.318 1.00 93.00 149 LEU A N 1
ATOM 1222 C CA . LEU A 1 149 ? 10.395 -6.098 -8.321 1.00 93.00 149 LEU A CA 1
ATOM 1223 C C . LEU A 1 149 ? 11.703 -5.299 -8.185 1.00 93.00 149 LEU A C 1
ATOM 1225 O O . LEU A 1 149 ? 12.300 -4.910 -9.185 1.00 93.00 149 LEU A O 1
ATOM 1229 N N . VAL A 1 150 ? 12.157 -5.044 -6.957 1.00 92.19 150 VAL A N 1
ATOM 1230 C CA . VAL A 1 150 ? 13.432 -4.359 -6.682 1.00 92.19 150 VAL A CA 1
ATOM 1231 C C . VAL A 1 150 ? 14.623 -5.318 -6.827 1.00 92.19 150 VAL A C 1
ATOM 1233 O O . VAL A 1 150 ? 15.756 -4.881 -7.026 1.00 92.19 150 VAL A O 1
ATOM 1236 N N . GLY A 1 151 ? 14.384 -6.629 -6.729 1.00 87.88 151 GLY A N 1
ATOM 1237 C CA . GLY A 1 151 ? 15.420 -7.660 -6.757 1.00 87.88 151 GLY A CA 1
ATOM 1238 C C . GLY A 1 151 ? 16.280 -7.703 -5.488 1.00 87.88 151 GLY A C 1
ATOM 1239 O O . GLY A 1 151 ? 17.355 -8.302 -5.495 1.00 87.88 151 GLY A O 1
ATOM 1240 N N . GLN A 1 152 ? 15.847 -7.058 -4.399 1.00 82.00 152 GLN A N 1
ATOM 1241 C CA . GLN A 1 152 ? 16.553 -7.013 -3.115 1.00 82.00 152 GLN A CA 1
ATOM 1242 C C . GLN A 1 152 ? 15.561 -7.083 -1.951 1.00 82.00 152 GLN A C 1
ATOM 1244 O O . GLN A 1 152 ? 14.411 -6.669 -2.075 1.00 82.00 152 GLN A O 1
ATOM 1249 N N . LYS A 1 153 ? 16.019 -7.580 -0.794 1.00 77.88 153 LYS A N 1
ATOM 1250 C CA . LYS A 1 153 ? 15.225 -7.561 0.444 1.00 77.88 153 LYS A CA 1
ATOM 1251 C C . LYS A 1 153 ? 15.031 -6.133 0.937 1.00 77.88 153 LYS A C 1
ATOM 1253 O O . LYS A 1 153 ? 15.998 -5.379 1.035 1.00 77.88 153 LYS A O 1
ATOM 1258 N N . ILE A 1 154 ? 13.805 -5.806 1.331 1.00 72.12 154 ILE A N 1
ATOM 1259 C CA . ILE A 1 154 ? 13.432 -4.473 1.798 1.00 72.12 154 ILE A CA 1
ATOM 1260 C C . ILE A 1 154 ? 12.995 -4.586 3.256 1.00 72.12 154 ILE A C 1
ATOM 1262 O O . ILE A 1 154 ? 12.083 -5.336 3.613 1.00 72.12 154 ILE A O 1
ATOM 1266 N N . TYR A 1 155 ? 13.652 -3.823 4.126 1.00 65.62 155 TYR A N 1
ATOM 1267 C CA . TYR A 1 155 ? 13.263 -3.720 5.527 1.00 65.62 155 TYR A CA 1
ATOM 1268 C C . TYR A 1 155 ? 12.218 -2.612 5.670 1.00 65.62 155 TYR A C 1
ATOM 1270 O O . TYR A 1 155 ? 12.510 -1.436 5.469 1.00 65.62 155 TYR A O 1
ATOM 1278 N N . LEU A 1 156 ? 10.987 -3.008 5.987 1.00 59.66 156 LEU A N 1
ATOM 1279 C CA . LEU A 1 156 ? 9.927 -2.095 6.406 1.00 59.66 156 LEU A CA 1
ATOM 1280 C C . LEU A 1 156 ? 10.155 -1.750 7.884 1.00 59.66 156 LEU A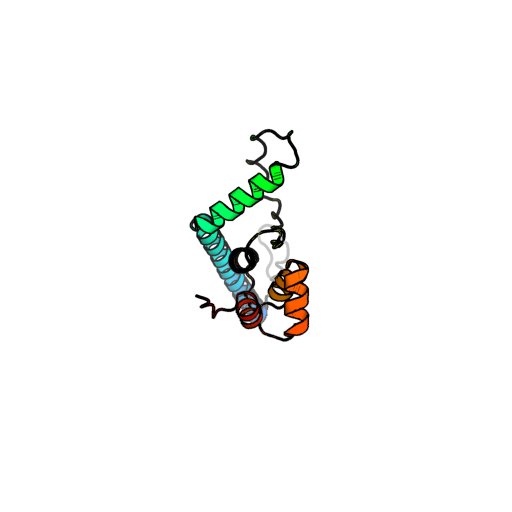 C 1
ATOM 1282 O O . LEU A 1 156 ? 10.228 -2.666 8.704 1.00 59.66 156 LEU A O 1
ATOM 1286 N N . PHE A 1 157 ? 10.308 -0.461 8.192 1.00 48.62 157 PHE A N 1
ATOM 1287 C CA . PHE A 1 157 ? 10.319 0.090 9.552 1.00 48.62 157 PHE A CA 1
ATOM 1288 C C . PHE A 1 157 ? 8.973 0.736 9.867 1.00 48.62 157 PHE A C 1
ATOM 1290 O O . PHE A 1 157 ? 8.402 1.351 8.935 1.00 48.62 157 PHE A O 1
#